Protein AF-A0A382X9G5-F1 (afdb_monomer_lite)

Foldseek 3Di:
DQVLLVHPDDDPLVVVVVVPVVLSVVLCVVCSCLVVPPVLLVQLVVQLVCVVVCLVVPPDDDPPDPVSCVVVVQDPVNVVVVVVVCSSVSSSVSSVVSSVVVSCVVVVNPDDPDPDD

pLDDT: mean 85.25, std 8.28, range [45.66, 96.69]

Sequence (117 aa):
IAGVLELDRPPDLYRSLAYFPKFLGHVWAEIRELQAYPEFRRRARALYYYSKSGSRFLASPLSANNLVLGRLGITADSISKIRECLEEELLQTATMMMHVEAMRLAIGINTREVVNK

Secondary structure (DSSP, 8-state):
-GGGTT-SS--HHHHHHTTSHHHHHHHHHHHGGGGGSHHHHHHHHHHHHHHHHHGGG-SS----SHHHHHHTT--HHHHHHHHHHHHHHHHHHHHHHHHHHHHHHHTT--S------

Structure (mmCIF, N/CA/C/O backbone):
data_AF-A0A382X9G5-F1
#
_entry.id   AF-A0A382X9G5-F1
#
loop_
_atom_site.group_PDB
_atom_site.id
_atom_site.type_symbol
_atom_site.label_atom_id
_atom_site.label_alt_id
_atom_site.label_comp_id
_atom_site.label_asym_id
_atom_site.label_entity_id
_atom_site.label_seq_id
_atom_site.pdbx_PDB_ins_code
_atom_site.Cartn_x
_atom_site.Cartn_y
_atom_site.Cartn_z
_atom_site.occupancy
_atom_site.B_iso_or_equiv
_atom_site.auth_seq_id
_atom_site.auth_comp_id
_atom_site.auth_asym_id
_atom_site.auth_atom_id
_atom_site.pdbx_PDB_model_num
ATOM 1 N N . ILE A 1 1 ? 15.095 -4.179 -1.581 1.00 78.38 1 ILE A N 1
ATOM 2 C CA . ILE A 1 1 ? 13.694 -3.694 -1.653 1.00 78.38 1 ILE A CA 1
ATOM 3 C C . ILE A 1 1 ? 13.306 -3.025 -0.340 1.00 78.38 1 ILE A C 1
ATOM 5 O O . ILE A 1 1 ? 13.215 -1.811 -0.352 1.00 78.38 1 ILE A O 1
ATOM 9 N N . ALA A 1 2 ? 13.191 -3.754 0.779 1.00 77.62 2 ALA A N 1
ATOM 10 C CA . ALA A 1 2 ? 12.808 -3.183 2.083 1.00 77.62 2 ALA A CA 1
ATOM 11 C C . ALA A 1 2 ? 13.634 -1.946 2.488 1.00 77.62 2 ALA A C 1
ATOM 13 O O . ALA A 1 2 ? 13.067 -0.883 2.681 1.00 77.62 2 ALA A O 1
ATOM 14 N N . GLY A 1 3 ? 14.970 -2.040 2.453 1.00 74.94 3 GLY A N 1
ATOM 15 C CA . GLY A 1 3 ? 15.842 -0.907 2.795 1.00 74.94 3 GLY A CA 1
ATOM 16 C C . GLY A 1 3 ? 15.760 0.311 1.861 1.00 74.94 3 GLY A C 1
ATOM 17 O O . GLY A 1 3 ? 16.078 1.406 2.290 1.00 74.94 3 GLY A O 1
ATOM 18 N N . VAL A 1 4 ? 15.306 0.156 0.610 1.00 74.50 4 VAL A N 1
ATOM 19 C CA . VAL A 1 4 ? 15.068 1.302 -0.303 1.00 74.50 4 VAL A CA 1
ATOM 20 C C . VAL A 1 4 ? 13.730 1.973 0.001 1.00 74.50 4 VAL A C 1
ATOM 22 O O . VAL A 1 4 ? 13.551 3.150 -0.273 1.00 74.50 4 VAL A O 1
ATOM 25 N N . LEU A 1 5 ? 12.783 1.214 0.551 1.00 71.62 5 LEU A N 1
ATOM 26 C CA . LEU A 1 5 ? 11.482 1.719 0.974 1.00 71.62 5 LEU A CA 1
ATOM 27 C C . LEU A 1 5 ? 11.487 2.188 2.435 1.00 71.62 5 LEU A C 1
ATOM 29 O O . LEU A 1 5 ? 10.429 2.562 2.922 1.00 71.62 5 LEU A O 1
ATOM 33 N N . GLU A 1 6 ? 12.642 2.141 3.111 1.00 76.81 6 GLU A N 1
ATOM 34 C CA . GLU A 1 6 ? 12.788 2.442 4.543 1.00 76.81 6 GLU A CA 1
ATOM 35 C C . GLU A 1 6 ? 11.855 1.585 5.419 1.00 76.81 6 GLU A C 1
ATOM 37 O O . GLU A 1 6 ? 11.205 2.063 6.341 1.00 76.81 6 GLU A O 1
ATOM 42 N N . LEU A 1 7 ? 11.783 0.288 5.099 1.00 74.62 7 LEU A N 1
ATOM 43 C CA . LEU A 1 7 ? 10.924 -0.690 5.764 1.00 74.62 7 LEU A CA 1
ATOM 44 C C . LEU A 1 7 ? 11.714 -1.805 6.442 1.00 74.62 7 LEU A C 1
ATOM 46 O O . LEU A 1 7 ? 12.701 -2.298 5.889 1.00 74.62 7 LEU A O 1
ATOM 50 N N . ASP A 1 8 ? 11.182 -2.304 7.560 1.00 77.81 8 ASP A N 1
ATOM 51 C CA . ASP A 1 8 ? 11.739 -3.449 8.295 1.00 77.81 8 ASP A CA 1
ATOM 52 C C . ASP A 1 8 ? 11.680 -4.757 7.495 1.00 77.81 8 ASP A C 1
ATOM 54 O O . ASP A 1 8 ? 12.521 -5.645 7.643 1.00 77.81 8 AS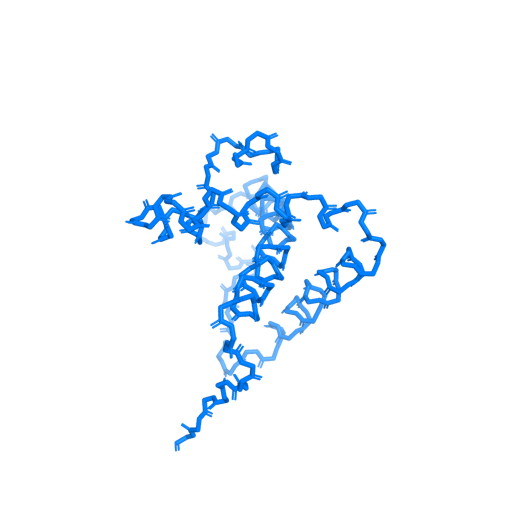P A O 1
ATOM 58 N N . ARG A 1 9 ? 10.676 -4.899 6.622 1.00 79.25 9 ARG A N 1
ATOM 59 C CA . ARG A 1 9 ? 10.468 -6.100 5.803 1.00 79.25 9 ARG A CA 1
ATOM 60 C C . ARG A 1 9 ? 10.017 -5.760 4.385 1.00 79.25 9 ARG A C 1
ATOM 62 O O . ARG A 1 9 ? 9.351 -4.746 4.181 1.00 79.25 9 ARG A O 1
ATOM 69 N N . PRO A 1 10 ? 10.339 -6.603 3.380 1.00 80.94 10 PRO A N 1
ATOM 70 C CA . PRO A 1 10 ? 9.815 -6.417 2.036 1.00 80.94 10 PRO A CA 1
ATOM 71 C C . PRO A 1 10 ? 8.287 -6.504 2.068 1.00 80.94 10 PRO A C 1
ATOM 73 O O . PRO A 1 10 ? 7.759 -7.461 2.639 1.00 80.94 10 PRO A O 1
ATOM 76 N N . PRO A 1 11 ? 7.575 -5.560 1.445 1.00 78.25 11 PRO A N 1
ATOM 77 C CA . PRO A 1 11 ? 6.124 -5.602 1.448 1.00 78.25 11 PRO A CA 1
ATOM 78 C C . PRO A 1 11 ? 5.541 -6.812 0.727 1.00 78.25 11 PRO A C 1
ATOM 80 O O . PRO A 1 11 ? 6.136 -7.340 -0.219 1.00 78.25 11 PRO A O 1
ATOM 83 N N . ASP A 1 12 ? 4.329 -7.194 1.123 1.00 80.44 12 ASP A N 1
ATOM 84 C CA . ASP A 1 12 ? 3.681 -8.424 0.661 1.00 80.44 12 ASP A CA 1
ATOM 85 C C . ASP A 1 12 ? 3.481 -8.477 -0.861 1.00 80.44 12 ASP A C 1
ATOM 87 O O . ASP A 1 12 ? 3.652 -9.538 -1.459 1.00 80.44 12 ASP A O 1
ATOM 91 N N . LEU A 1 13 ? 3.241 -7.333 -1.514 1.00 77.19 13 LEU A N 1
ATOM 92 C CA . LEU A 1 13 ? 3.134 -7.249 -2.978 1.00 77.19 13 LEU A CA 1
ATOM 93 C C . LEU A 1 13 ? 4.445 -7.590 -3.709 1.00 77.19 13 LEU A C 1
ATOM 95 O O . LEU A 1 13 ? 4.408 -8.143 -4.801 1.00 77.19 13 LEU A O 1
ATOM 99 N N . TYR A 1 14 ? 5.614 -7.299 -3.130 1.00 81.00 14 TYR A N 1
ATOM 100 C CA . TYR A 1 14 ? 6.889 -7.746 -3.713 1.00 81.00 14 TYR A CA 1
ATOM 101 C C . TYR A 1 14 ? 7.204 -9.184 -3.333 1.00 81.00 14 TYR A C 1
ATOM 103 O O . TYR A 1 14 ? 7.815 -9.911 -4.114 1.00 81.00 14 TYR A O 1
ATOM 111 N N . ARG A 1 15 ? 6.787 -9.608 -2.134 1.00 85.00 15 ARG A N 1
ATOM 112 C CA . ARG A 1 15 ? 6.946 -10.994 -1.688 1.00 85.00 15 ARG A CA 1
ATOM 113 C C . ARG A 1 15 ? 6.153 -11.956 -2.568 1.00 85.00 15 ARG A C 1
ATOM 115 O O . ARG A 1 15 ? 6.670 -13.023 -2.877 1.00 85.00 15 ARG A O 1
ATOM 122 N N . SER A 1 16 ? 4.961 -11.578 -3.031 1.00 82.25 16 SER A N 1
ATOM 123 C CA . SER A 1 16 ? 4.186 -12.394 -3.977 1.00 82.25 16 SER A CA 1
ATOM 124 C C . SER A 1 16 ? 4.871 -12.532 -5.343 1.00 82.25 16 SER A C 1
ATOM 126 O O . SER A 1 16 ? 4.722 -13.557 -6.000 1.00 82.25 16 SER A O 1
ATOM 128 N N . LEU A 1 17 ? 5.688 -11.554 -5.747 1.00 81.06 17 LEU A N 1
ATOM 129 C CA . LEU A 1 17 ? 6.484 -11.598 -6.979 1.00 81.06 17 LEU A CA 1
ATOM 130 C C . LEU A 1 17 ? 7.846 -12.282 -6.808 1.00 81.06 17 LEU A C 1
ATOM 132 O O . LEU A 1 17 ? 8.531 -12.537 -7.799 1.00 81.06 17 LEU A O 1
ATOM 136 N N . ALA A 1 18 ? 8.244 -12.621 -5.579 1.00 84.81 18 ALA A N 1
ATOM 137 C CA . ALA A 1 18 ? 9.530 -13.260 -5.306 1.00 84.81 18 ALA A CA 1
ATOM 138 C C . ALA A 1 18 ? 9.662 -14.654 -5.950 1.00 84.81 18 ALA A C 1
ATOM 140 O O . ALA A 1 18 ? 10.782 -15.106 -6.180 1.00 84.81 18 ALA A O 1
ATOM 141 N N . TYR A 1 19 ? 8.544 -15.300 -6.310 1.00 86.81 19 TYR A N 1
ATOM 142 C CA . TYR A 1 19 ? 8.532 -16.53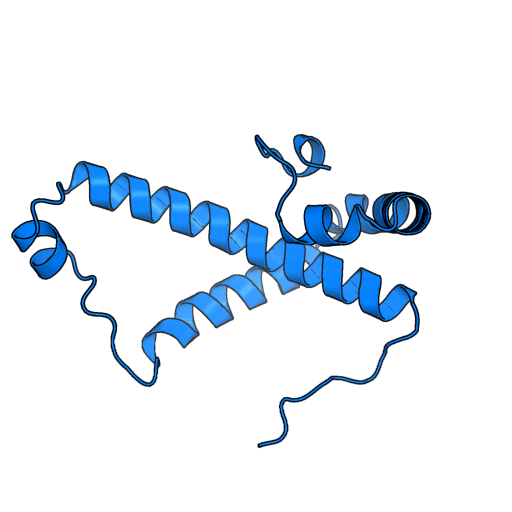0 -7.114 1.00 86.81 19 TYR A CA 1
ATOM 143 C C . TYR A 1 19 ? 9.137 -16.343 -8.518 1.00 86.81 19 TYR A C 1
ATOM 145 O O . TYR A 1 19 ? 9.586 -17.314 -9.124 1.00 86.81 19 TYR A O 1
ATOM 153 N N . PHE A 1 20 ? 9.209 -15.105 -9.020 1.00 87.81 20 PHE A N 1
ATOM 154 C CA . PHE A 1 20 ? 9.793 -14.751 -10.316 1.00 87.81 20 PHE A CA 1
ATOM 155 C C . PHE A 1 20 ? 11.023 -13.842 -10.136 1.00 87.81 20 PHE A C 1
ATOM 157 O O . PHE A 1 20 ? 11.012 -12.677 -10.542 1.00 87.81 20 PHE A O 1
ATOM 164 N N . PRO A 1 21 ? 12.127 -14.341 -9.549 1.00 87.38 21 PRO A N 1
ATOM 165 C CA . PRO A 1 21 ? 13.228 -13.495 -9.084 1.00 87.38 21 PRO A CA 1
ATOM 166 C C . PRO A 1 21 ? 13.955 -12.758 -10.215 1.00 87.38 21 PRO A C 1
ATOM 168 O O . PRO A 1 21 ? 14.365 -11.615 -10.031 1.00 87.38 21 PRO A O 1
ATOM 171 N N . LYS A 1 22 ? 14.081 -13.369 -11.404 1.00 89.19 22 LYS A N 1
ATOM 172 C CA . LYS A 1 22 ? 14.692 -12.712 -12.576 1.00 89.19 22 LYS A CA 1
ATOM 173 C C . LYS A 1 22 ? 13.860 -11.525 -13.057 1.00 89.19 22 LYS A C 1
ATOM 175 O O . LYS A 1 22 ? 14.403 -10.459 -13.325 1.00 89.19 22 LYS A O 1
ATOM 180 N N . PHE A 1 23 ? 12.543 -11.710 -13.130 1.00 86.44 23 PHE A N 1
ATOM 181 C CA . PHE A 1 23 ? 11.611 -10.652 -13.500 1.00 86.44 23 PHE A CA 1
ATOM 182 C C . PHE A 1 23 ? 11.647 -9.517 -12.477 1.00 86.44 23 PHE A C 1
ATOM 184 O O . PHE A 1 23 ? 11.881 -8.366 -12.842 1.00 86.44 23 PHE A O 1
ATOM 191 N N . LEU A 1 24 ? 11.499 -9.856 -11.193 1.00 86.31 24 LEU A N 1
ATOM 192 C CA . LEU A 1 24 ? 11.518 -8.875 -10.116 1.00 86.31 24 LEU A CA 1
ATOM 193 C C . LEU A 1 24 ? 12.842 -8.103 -10.087 1.00 86.31 24 LEU A C 1
ATOM 195 O O . LEU A 1 24 ? 12.817 -6.891 -9.925 1.00 86.31 24 LEU A O 1
ATOM 199 N N . GLY A 1 25 ? 13.981 -8.772 -10.289 1.00 87.19 25 GLY A N 1
ATOM 200 C CA . GLY A 1 25 ? 15.292 -8.126 -10.356 1.00 87.19 25 GLY A CA 1
ATOM 201 C C . GLY A 1 25 ? 15.401 -7.102 -11.488 1.00 87.19 25 GLY A C 1
ATOM 202 O O . GLY A 1 25 ? 15.833 -5.976 -11.241 1.00 87.19 25 GLY A O 1
ATOM 203 N N . HIS A 1 26 ? 14.967 -7.463 -12.700 1.00 86.81 26 HIS A N 1
ATOM 204 C CA . HIS A 1 26 ? 14.974 -6.548 -13.845 1.00 86.81 26 HIS A CA 1
ATOM 205 C C . HIS A 1 26 ? 14.042 -5.360 -13.638 1.00 86.81 26 HIS A C 1
ATOM 207 O O . HIS A 1 26 ? 14.467 -4.218 -13.767 1.00 86.81 26 HIS A O 1
ATOM 213 N N . VAL A 1 27 ? 12.789 -5.613 -13.263 1.00 85.50 27 VAL A N 1
ATOM 214 C CA . VAL A 1 27 ? 11.816 -4.534 -13.093 1.00 85.50 27 VAL A CA 1
ATOM 215 C C . VAL A 1 27 ? 12.188 -3.637 -11.920 1.00 85.50 27 VAL A C 1
ATOM 217 O O . VAL A 1 27 ? 12.075 -2.422 -12.027 1.00 85.50 27 VAL A O 1
ATOM 220 N N . TRP A 1 28 ? 12.693 -4.199 -10.818 1.00 86.81 28 TRP A N 1
ATOM 221 C CA . TRP A 1 28 ? 13.123 -3.421 -9.657 1.00 86.81 28 TRP A CA 1
ATOM 222 C C . TRP A 1 28 ? 14.225 -2.410 -9.989 1.00 86.81 28 TRP A C 1
ATOM 224 O O . TRP A 1 28 ? 14.203 -1.306 -9.445 1.00 86.81 28 TRP A O 1
ATOM 234 N N . ALA A 1 29 ? 15.164 -2.762 -10.874 1.00 85.44 29 ALA A N 1
ATOM 235 C CA . ALA A 1 29 ? 16.209 -1.841 -11.317 1.00 85.44 29 ALA A CA 1
ATOM 236 C C . ALA A 1 29 ? 15.625 -0.580 -11.976 1.00 85.44 29 ALA A C 1
ATOM 238 O O . ALA A 1 29 ? 16.134 0.512 -11.740 1.00 85.44 29 ALA A O 1
ATOM 239 N N . GLU A 1 30 ? 14.527 -0.730 -12.715 1.00 83.50 30 GLU A N 1
ATOM 240 C CA . GLU A 1 30 ? 13.832 0.368 -13.392 1.00 83.50 30 GLU A CA 1
ATOM 241 C C . GLU A 1 30 ? 12.933 1.161 -12.434 1.00 83.50 30 GLU A C 1
ATOM 243 O O . GLU A 1 30 ? 12.918 2.391 -12.436 1.00 83.50 30 GLU A O 1
ATOM 248 N N . ILE A 1 31 ? 12.164 0.469 -11.585 1.00 86.62 31 ILE A N 1
ATOM 249 C CA . ILE A 1 31 ? 11.106 1.127 -10.809 1.00 86.62 31 ILE A CA 1
ATOM 250 C C . ILE A 1 31 ? 11.587 1.758 -9.502 1.00 86.62 31 ILE A C 1
ATOM 252 O O . ILE A 1 31 ? 10.915 2.648 -8.987 1.00 86.62 31 ILE A O 1
ATOM 256 N N . ARG A 1 32 ? 12.725 1.328 -8.940 1.00 84.94 32 ARG A N 1
ATOM 257 C CA . ARG A 1 32 ? 13.185 1.822 -7.628 1.00 84.94 32 ARG A CA 1
ATOM 258 C C . ARG A 1 32 ? 13.438 3.333 -7.621 1.00 84.94 32 ARG A C 1
ATOM 260 O O . ARG A 1 32 ? 13.237 3.978 -6.599 1.00 84.94 32 ARG A O 1
ATOM 267 N N . GLU A 1 33 ? 13.822 3.888 -8.770 1.00 86.19 33 GLU A N 1
ATOM 268 C CA . GLU A 1 33 ? 14.109 5.314 -8.931 1.00 86.19 33 GLU A CA 1
ATOM 269 C C . GLU A 1 33 ? 12.835 6.141 -9.155 1.00 86.19 33 GLU A C 1
ATOM 271 O O . GLU A 1 33 ? 12.877 7.367 -9.066 1.00 86.19 33 GLU A O 1
ATOM 276 N N . LEU A 1 34 ? 11.673 5.512 -9.400 1.00 85.56 34 LEU A N 1
ATOM 277 C CA . LEU A 1 34 ? 10.416 6.225 -9.666 1.00 85.56 34 LEU A CA 1
ATOM 278 C C . LEU A 1 34 ? 10.027 7.173 -8.529 1.00 85.56 34 LEU A C 1
ATOM 280 O O . LEU A 1 34 ? 9.438 8.226 -8.775 1.00 85.56 34 LEU A O 1
ATOM 284 N N . GLN A 1 35 ? 10.417 6.862 -7.293 1.00 80.81 35 GLN A N 1
ATOM 285 C CA . GLN A 1 35 ? 10.197 7.746 -6.152 1.00 80.81 35 GLN A CA 1
ATOM 286 C C . GLN A 1 35 ? 10.892 9.106 -6.290 1.00 80.81 35 GLN A C 1
ATOM 288 O O . GLN A 1 35 ? 10.390 10.088 -5.739 1.00 80.81 35 GLN A O 1
ATOM 293 N N . ALA A 1 36 ? 11.983 9.210 -7.056 1.00 86.00 36 ALA A N 1
ATOM 294 C CA . ALA A 1 36 ? 12.661 10.472 -7.341 1.00 86.00 36 ALA A CA 1
ATOM 295 C C . ALA A 1 36 ? 11.853 11.375 -8.294 1.00 86.00 36 ALA A C 1
ATOM 297 O O . ALA A 1 36 ? 12.011 12.601 -8.265 1.00 86.00 36 ALA A O 1
ATOM 298 N N . TYR A 1 37 ? 10.901 10.822 -9.053 1.00 89.88 37 TYR A N 1
ATOM 299 C CA . TYR A 1 37 ? 10.110 11.566 -10.031 1.00 89.88 37 TYR A CA 1
ATOM 300 C C . TYR A 1 37 ? 8.901 12.267 -9.375 1.00 89.88 37 TYR A C 1
ATOM 302 O O . TYR A 1 37 ? 8.042 11.608 -8.778 1.00 89.88 37 TYR A O 1
ATOM 310 N N . PRO A 1 38 ? 8.764 13.604 -9.509 1.00 91.44 38 PRO A N 1
ATOM 311 C CA . PRO A 1 38 ? 7.672 14.358 -8.881 1.00 91.44 38 PRO A CA 1
ATOM 312 C C . PRO A 1 38 ? 6.271 13.877 -9.274 1.00 91.44 38 PRO A C 1
ATOM 314 O O . PRO A 1 38 ? 5.383 13.784 -8.428 1.00 91.44 38 PRO A O 1
ATOM 317 N N . GLU A 1 39 ? 6.082 13.527 -10.546 1.00 90.69 39 GLU A N 1
ATOM 318 C CA . GLU A 1 39 ? 4.804 13.052 -11.084 1.00 90.69 39 GLU A CA 1
ATOM 319 C C . GLU A 1 39 ? 4.357 11.727 -10.466 1.00 90.69 39 GLU A C 1
ATOM 321 O O . GLU A 1 39 ? 3.181 11.546 -10.139 1.00 90.69 39 GLU A O 1
ATOM 326 N N . PHE A 1 40 ? 5.308 10.824 -10.238 1.00 89.88 40 PHE A N 1
ATOM 327 C CA . PHE A 1 40 ? 5.048 9.559 -9.571 1.00 89.88 40 PHE A CA 1
ATOM 328 C C . PHE A 1 40 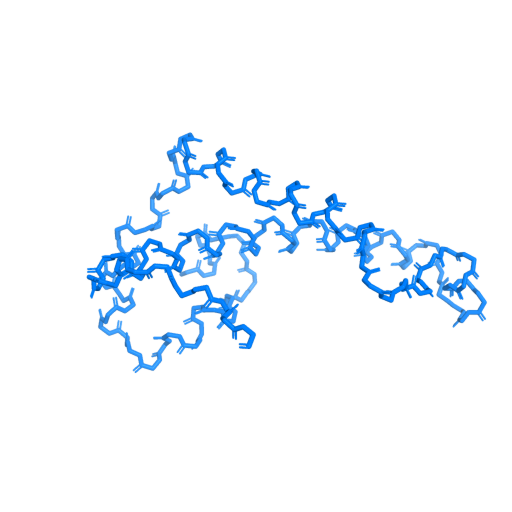? 4.600 9.789 -8.122 1.00 89.88 40 PHE A C 1
ATOM 330 O O . PHE A 1 40 ? 3.533 9.316 -7.721 1.00 89.88 40 PHE A O 1
ATOM 337 N N . ARG A 1 41 ? 5.336 10.617 -7.362 1.00 89.06 41 ARG A N 1
ATOM 338 C CA . ARG A 1 41 ? 4.956 10.990 -5.986 1.00 89.06 41 ARG A CA 1
ATOM 339 C C . ARG A 1 41 ? 3.584 11.657 -5.926 1.00 89.06 41 ARG A C 1
ATOM 341 O O . ARG A 1 41 ? 2.798 11.370 -5.024 1.00 89.06 41 ARG A O 1
ATOM 348 N N . ARG A 1 42 ? 3.274 12.532 -6.888 1.00 92.62 42 ARG A N 1
ATOM 349 C CA . ARG A 1 42 ? 1.970 13.200 -6.983 1.00 92.62 42 ARG A CA 1
ATOM 350 C C . ARG A 1 42 ? 0.839 12.188 -7.158 1.00 92.62 42 ARG A C 1
ATOM 352 O O . ARG A 1 42 ? -0.157 12.278 -6.447 1.00 92.62 42 ARG A O 1
ATOM 359 N N . ARG A 1 43 ? 0.995 11.214 -8.061 1.00 91.31 43 ARG A N 1
ATOM 360 C CA . ARG A 1 43 ? -0.012 10.165 -8.295 1.00 91.31 43 ARG A CA 1
ATOM 361 C C . ARG A 1 43 ? -0.180 9.233 -7.096 1.00 91.31 43 ARG A C 1
ATOM 363 O O . ARG A 1 43 ? -1.315 8.968 -6.714 1.00 91.31 43 ARG A O 1
ATOM 370 N N . ALA A 1 44 ? 0.912 8.811 -6.457 1.00 89.69 44 ALA A N 1
ATOM 371 C CA . ALA A 1 44 ? 0.848 8.006 -5.235 1.00 89.69 44 ALA A CA 1
ATOM 372 C C . ALA A 1 44 ? 0.096 8.743 -4.108 1.00 89.69 44 ALA A C 1
ATOM 374 O O . ALA A 1 44 ? -0.804 8.182 -3.485 1.00 89.69 44 ALA A O 1
ATOM 375 N N . ARG A 1 45 ? 0.382 10.039 -3.903 1.00 91.31 45 ARG A N 1
ATOM 376 C CA . ARG A 1 45 ? -0.359 10.877 -2.941 1.00 91.31 45 ARG A CA 1
ATOM 377 C C . ARG A 1 45 ? -1.831 11.035 -3.315 1.00 91.31 45 ARG A C 1
ATOM 379 O O . ARG A 1 45 ? -2.684 10.982 -2.435 1.00 91.31 45 ARG A O 1
ATOM 386 N N . ALA A 1 46 ? -2.140 11.223 -4.597 1.00 92.38 46 ALA A N 1
ATOM 387 C CA . ALA A 1 46 ? -3.521 11.311 -5.059 1.00 92.38 46 ALA A CA 1
ATOM 388 C C . ALA A 1 46 ? -4.294 10.020 -4.750 1.00 92.38 46 ALA A C 1
ATOM 390 O O . ALA A 1 46 ? -5.405 10.097 -4.232 1.00 92.38 46 ALA A O 1
ATOM 391 N N . LEU A 1 47 ? -3.686 8.850 -4.982 1.00 90.81 47 LEU A N 1
ATOM 392 C CA . LEU A 1 47 ? -4.273 7.557 -4.630 1.00 90.81 47 LEU A CA 1
ATOM 393 C C . LEU A 1 47 ? -4.493 7.426 -3.115 1.00 90.81 47 LEU A C 1
ATOM 395 O O . LEU A 1 47 ? -5.578 7.034 -2.696 1.00 90.81 47 LEU A O 1
ATOM 399 N N . TYR A 1 48 ? -3.518 7.825 -2.292 1.00 91.38 48 TYR A N 1
ATOM 400 C CA . TYR A 1 48 ? -3.668 7.863 -0.832 1.00 91.38 48 TYR A CA 1
ATOM 401 C C . TYR A 1 48 ? -4.884 8.699 -0.397 1.00 91.38 48 TYR A C 1
ATOM 403 O O . TYR A 1 48 ? -5.751 8.211 0.332 1.00 91.38 48 TYR A O 1
ATOM 411 N N . TYR A 1 49 ? -4.987 9.946 -0.868 1.00 91.31 49 TYR A N 1
ATOM 412 C CA . TYR A 1 49 ? -6.085 10.837 -0.479 1.00 91.31 49 TYR A CA 1
ATOM 413 C C . TYR A 1 49 ? -7.435 10.390 -1.036 1.00 91.31 49 TYR A C 1
ATOM 415 O O . TYR A 1 49 ? -8.452 10.547 -0.354 1.00 91.31 49 TYR A O 1
ATOM 423 N N . TYR A 1 50 ? -7.447 9.815 -2.240 1.00 90.44 50 TYR A N 1
ATOM 424 C CA . TYR A 1 50 ? -8.638 9.223 -2.835 1.00 90.44 50 TYR A CA 1
ATOM 425 C C . TYR A 1 50 ? -9.160 8.074 -1.968 1.00 90.44 50 TYR A C 1
ATOM 427 O O . TYR A 1 50 ? -10.315 8.110 -1.548 1.00 90.44 50 TYR A O 1
ATOM 435 N N . SER A 1 51 ? -8.300 7.120 -1.600 1.00 88.38 51 SER A N 1
ATOM 436 C CA . SER A 1 51 ? -8.661 5.990 -0.736 1.00 88.38 51 SER A CA 1
ATOM 437 C C . SER A 1 51 ? -9.103 6.441 0.661 1.00 88.38 51 SER A C 1
ATOM 439 O O . SER A 1 51 ? -10.133 5.987 1.163 1.00 88.38 51 SER A O 1
ATOM 441 N N . LYS A 1 52 ? -8.381 7.389 1.278 1.00 88.88 52 LYS A N 1
ATOM 442 C CA . LYS A 1 52 ? -8.724 7.945 2.601 1.00 88.88 52 LYS A CA 1
ATOM 443 C C . LYS A 1 52 ? -10.066 8.676 2.599 1.00 88.88 52 LYS A C 1
ATOM 445 O O . LYS A 1 52 ? -10.812 8.592 3.568 1.00 88.88 52 LYS A O 1
ATOM 450 N N . SER A 1 53 ? -10.379 9.403 1.530 1.00 89.12 53 SER A N 1
ATOM 451 C CA . SER A 1 53 ? -11.663 10.101 1.402 1.00 89.12 53 SER A CA 1
ATOM 452 C C . SER A 1 53 ? -12.797 9.132 1.078 1.00 89.12 53 SER A C 1
ATOM 454 O O . SER A 1 53 ? -13.884 9.248 1.641 1.00 89.12 53 SER A O 1
ATOM 456 N N . GLY A 1 54 ? -12.535 8.151 0.211 1.00 86.69 54 GLY A N 1
ATOM 457 C CA . GLY A 1 54 ? -13.498 7.140 -0.216 1.00 86.69 54 GLY A CA 1
ATOM 458 C C . GLY A 1 54 ? -13.959 6.219 0.913 1.00 86.69 54 GLY A C 1
ATOM 459 O O . GLY A 1 54 ? -15.127 5.842 0.946 1.00 86.69 54 GLY A O 1
ATOM 460 N N . SER A 1 55 ? -13.095 5.925 1.892 1.00 85.06 55 SER A N 1
ATOM 461 C CA . SER A 1 55 ? -13.441 5.075 3.045 1.00 85.06 55 SER A CA 1
ATOM 462 C C . SER A 1 55 ? -14.572 5.635 3.922 1.00 85.06 55 SER A C 1
ATOM 464 O O . SER A 1 55 ? -15.184 4.900 4.693 1.00 85.06 55 SER A O 1
ATOM 466 N N . ARG A 1 56 ? -14.913 6.922 3.780 1.00 83.88 56 ARG A N 1
ATOM 467 C CA . ARG A 1 56 ? -16.082 7.533 4.435 1.00 83.88 56 ARG A CA 1
ATOM 468 C C . ARG A 1 56 ? -17.413 7.044 3.864 1.00 83.88 56 ARG A C 1
ATOM 470 O O . ARG A 1 56 ? -18.433 7.165 4.531 1.00 83.88 56 ARG A O 1
ATOM 477 N N . PHE A 1 57 ? -17.395 6.509 2.646 1.00 85.62 57 PHE A N 1
ATOM 478 C CA . PHE A 1 57 ? -18.571 6.086 1.888 1.00 85.62 57 PHE A CA 1
ATOM 479 C C . PHE A 1 57 ? -18.641 4.563 1.730 1.00 85.62 57 PHE A C 1
ATOM 481 O O . PHE A 1 57 ? -19.216 4.060 0.766 1.00 85.62 57 PHE A O 1
ATOM 488 N N . LEU A 1 58 ? -18.030 3.812 2.653 1.00 82.44 58 LEU A N 1
ATOM 489 C CA . LEU A 1 58 ? -18.158 2.356 2.674 1.00 82.44 58 LEU A CA 1
ATOM 490 C C . LEU A 1 58 ? -19.635 1.959 2.773 1.00 82.44 58 LEU A C 1
ATOM 492 O O . LEU A 1 58 ? -20.385 2.520 3.571 1.00 82.44 58 LEU A O 1
ATOM 496 N N . ALA A 1 59 ? -20.031 0.954 1.986 1.00 86.31 59 ALA A N 1
ATOM 497 C CA . ALA A 1 59 ? -21.409 0.463 1.943 1.00 86.31 59 ALA A CA 1
ATOM 498 C C . ALA A 1 59 ? -21.916 -0.000 3.320 1.00 86.31 59 ALA A C 1
ATOM 500 O O . ALA A 1 59 ? -23.094 0.152 3.631 1.00 86.31 59 ALA A O 1
ATOM 501 N N . SER A 1 60 ? -21.012 -0.527 4.151 1.00 85.62 60 SER A N 1
ATOM 502 C CA . SER A 1 60 ? -21.261 -0.801 5.562 1.00 85.62 60 SER A CA 1
ATOM 503 C C . SER A 1 60 ? -20.327 0.063 6.412 1.00 85.62 60 SER A C 1
ATOM 505 O O . SER A 1 60 ? -19.106 -0.092 6.303 1.00 85.62 60 SER A O 1
ATOM 507 N N . PRO A 1 61 ? -20.858 0.950 7.272 1.00 80.88 61 PRO A N 1
ATOM 508 C CA . PRO A 1 61 ? -20.040 1.726 8.191 1.00 80.88 61 PRO A CA 1
ATOM 509 C C . PRO A 1 61 ? -19.253 0.817 9.140 1.00 80.88 61 PRO A C 1
ATOM 511 O O . PRO A 1 61 ? -19.788 -0.155 9.674 1.00 80.88 61 PRO A O 1
ATOM 514 N N . LEU A 1 62 ? -17.990 1.159 9.395 1.00 83.88 62 LEU A N 1
ATOM 515 C CA . LEU A 1 62 ? -17.172 0.486 10.402 1.00 83.88 62 LEU A CA 1
ATOM 516 C C . LEU A 1 62 ? -17.384 1.151 11.767 1.00 83.88 62 LEU A C 1
ATOM 518 O O . LEU A 1 62 ? -17.154 2.351 11.931 1.00 83.88 62 LEU A O 1
ATOM 522 N N . SER A 1 63 ? -17.777 0.378 12.780 1.00 84.69 63 SER A N 1
ATOM 523 C CA . SER A 1 63 ? -17.921 0.857 14.163 1.00 84.69 63 SER A CA 1
ATOM 524 C C . SER A 1 63 ? -16.570 0.928 14.890 1.00 84.69 63 SER A C 1
ATOM 526 O O . SER A 1 63 ? -16.375 0.295 15.918 1.00 84.69 63 SER A O 1
ATOM 528 N N . ALA A 1 64 ? -15.628 1.707 14.356 1.00 86.06 64 ALA A N 1
ATOM 529 C CA . ALA A 1 64 ? -14.258 1.825 14.870 1.00 86.06 64 ALA A CA 1
ATOM 530 C C . ALA A 1 64 ? -13.928 3.237 15.401 1.00 86.06 64 ALA A C 1
ATOM 532 O O . ALA A 1 64 ? -12.796 3.705 15.309 1.00 86.06 64 ALA A O 1
ATOM 533 N N . ASN A 1 65 ? -14.922 3.958 15.931 1.00 90.06 65 ASN A N 1
ATOM 534 C CA . ASN A 1 65 ? -14.693 5.275 16.535 1.00 90.06 65 ASN A CA 1
ATOM 535 C C . ASN A 1 65 ? -14.150 5.165 17.973 1.00 90.06 65 ASN A C 1
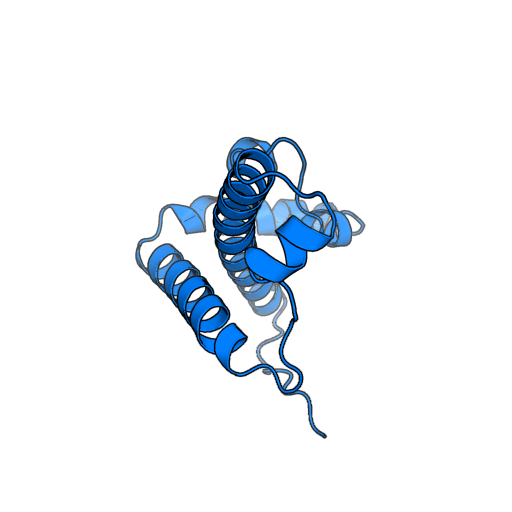ATOM 537 O O . ASN A 1 65 ? -14.301 4.136 18.630 1.00 90.06 65 ASN A O 1
ATOM 541 N N . ASN A 1 66 ? -13.569 6.255 18.485 1.00 93.00 66 ASN A N 1
ATOM 542 C CA . ASN A 1 66 ? -12.911 6.280 19.798 1.00 93.00 66 ASN A CA 1
ATOM 543 C C . ASN A 1 66 ? -13.817 5.826 20.954 1.00 93.00 66 ASN A C 1
ATOM 545 O O . ASN A 1 66 ? -13.329 5.191 21.882 1.00 93.00 66 ASN A O 1
ATOM 549 N N . LEU A 1 67 ? -15.123 6.120 20.905 1.00 93.75 67 LEU A N 1
ATOM 550 C CA . LEU A 1 67 ? -16.065 5.695 21.945 1.00 93.75 67 LEU A CA 1
ATOM 551 C C . LEU A 1 67 ? -16.247 4.175 21.939 1.00 93.75 67 LEU A C 1
ATOM 553 O O . LEU A 1 67 ? -16.215 3.550 22.995 1.00 93.75 67 LEU A O 1
ATOM 557 N N . VAL A 1 68 ? -16.428 3.578 20.757 1.00 94.25 68 VAL A N 1
ATOM 558 C CA . VAL A 1 68 ? -16.589 2.123 20.619 1.00 94.25 68 VAL A CA 1
ATOM 559 C C . VAL A 1 68 ? -15.299 1.404 21.006 1.00 94.25 68 VAL A C 1
ATOM 561 O O . VAL A 1 68 ? -15.346 0.473 21.804 1.00 94.25 68 VAL A O 1
ATOM 564 N N . LEU A 1 69 ? -14.147 1.878 20.523 1.00 93.94 69 LEU A N 1
ATOM 565 C CA . LEU A 1 69 ? -12.846 1.298 20.870 1.00 93.94 69 LEU A CA 1
ATOM 566 C C . LEU A 1 69 ? -12.548 1.422 22.374 1.00 93.94 69 LEU A C 1
ATOM 568 O O . LEU A 1 69 ? -12.079 0.466 22.985 1.00 93.94 69 LEU A O 1
ATOM 572 N N . GLY A 1 70 ? -12.897 2.553 22.992 1.00 94.62 70 GLY A N 1
ATOM 573 C CA . GLY A 1 70 ? -12.751 2.752 24.434 1.00 94.62 70 GLY A CA 1
ATOM 574 C C . GLY A 1 70 ? -13.619 1.800 25.263 1.00 94.62 70 GLY A C 1
ATOM 575 O O . GLY A 1 70 ? -13.148 1.253 26.256 1.00 94.62 70 GLY A O 1
ATOM 576 N N . ARG A 1 71 ? -14.860 1.522 24.832 1.00 95.81 71 ARG A N 1
ATOM 577 C CA . ARG A 1 71 ? -15.729 0.512 25.475 1.00 95.81 71 ARG A CA 1
ATOM 578 C C . ARG A 1 71 ? -15.165 -0.907 25.383 1.00 95.81 71 ARG A C 1
ATOM 580 O O . ARG A 1 71 ? -15.471 -1.726 26.240 1.00 95.81 71 ARG A O 1
ATOM 587 N N . LEU A 1 72 ? -14.347 -1.184 24.369 1.00 95.38 72 LEU A N 1
ATOM 588 C CA . LEU A 1 72 ? -13.622 -2.446 24.205 1.00 95.38 72 LEU A CA 1
ATOM 589 C C . LEU A 1 72 ? -12.297 -2.483 24.990 1.00 95.38 72 LEU A C 1
ATOM 591 O O . LEU A 1 72 ? -11.547 -3.446 24.871 1.00 95.38 72 LEU A O 1
ATOM 595 N N . GLY A 1 73 ? -11.996 -1.452 25.786 1.00 96.00 73 GLY A N 1
ATOM 596 C CA . GLY A 1 73 ? -10.787 -1.382 26.607 1.00 96.00 73 GLY A CA 1
ATOM 597 C C . GLY A 1 73 ? -9.540 -0.895 25.865 1.00 96.00 73 GLY A C 1
ATOM 598 O O . GLY A 1 73 ? -8.448 -0.941 26.428 1.00 96.00 73 GLY A O 1
ATOM 599 N N . ILE A 1 74 ? -9.668 -0.407 24.627 1.00 95.62 74 ILE A N 1
ATOM 600 C CA . ILE A 1 74 ? -8.528 0.156 23.897 1.00 95.62 74 ILE A CA 1
ATOM 601 C C . ILE A 1 74 ? -8.239 1.563 24.419 1.00 95.62 74 ILE A C 1
ATOM 603 O O . ILE A 1 74 ? -9.106 2.440 24.427 1.00 95.62 74 ILE A O 1
ATOM 607 N N . THR A 1 75 ? -6.998 1.786 24.845 1.00 96.38 75 THR A N 1
ATOM 608 C CA . THR A 1 75 ? -6.568 3.063 25.419 1.00 96.38 75 THR A CA 1
ATOM 609 C C . THR A 1 75 ? -6.381 4.134 24.344 1.00 96.38 75 THR A C 1
ATOM 611 O O . THR A 1 75 ? -6.085 3.836 23.186 1.00 96.38 75 THR A O 1
ATOM 614 N N . ALA A 1 76 ? -6.501 5.407 24.729 1.00 94.94 76 ALA A N 1
ATOM 615 C CA . ALA A 1 76 ? -6.277 6.529 23.815 1.00 94.94 76 ALA A CA 1
ATOM 616 C C . ALA A 1 76 ? -4.859 6.528 23.208 1.00 94.94 76 ALA A C 1
ATOM 618 O O . ALA A 1 76 ? -4.709 6.812 22.022 1.00 94.94 76 ALA A O 1
ATOM 619 N N . ASP A 1 77 ? -3.846 6.145 23.993 1.00 96.69 77 ASP A N 1
ATOM 620 C CA . ASP A 1 77 ? -2.462 5.981 23.527 1.00 96.69 77 ASP A CA 1
ATOM 621 C C . ASP A 1 77 ? -2.353 4.900 22.439 1.00 96.69 77 ASP A C 1
ATOM 623 O O . ASP A 1 77 ? -1.785 5.136 21.374 1.00 96.69 77 ASP A O 1
ATOM 627 N N . SER A 1 78 ? -2.988 3.740 22.650 1.00 95.94 78 SER A N 1
ATOM 628 C CA . SER A 1 78 ? -3.029 2.677 21.637 1.00 95.94 78 SER A CA 1
ATOM 629 C C . SER A 1 78 ? -3.760 3.126 20.371 1.00 95.94 78 SER A C 1
ATOM 631 O O . SER A 1 78 ? -3.299 2.845 19.269 1.00 95.94 78 SER A O 1
ATOM 633 N N . ILE A 1 79 ? -4.863 3.872 20.504 1.00 94.50 79 ILE A N 1
ATOM 634 C CA . ILE A 1 79 ? -5.584 4.433 19.351 1.00 94.50 79 ILE A CA 1
ATOM 635 C C . ILE A 1 79 ? -4.688 5.399 18.562 1.00 94.50 79 ILE A C 1
ATOM 637 O O . ILE A 1 79 ? -4.719 5.360 17.333 1.00 94.50 79 ILE A O 1
ATOM 641 N N . SER A 1 80 ? -3.894 6.246 19.229 1.00 94.81 80 SER A N 1
ATOM 642 C CA . SER A 1 80 ? -2.964 7.163 18.548 1.00 94.81 80 SER A CA 1
ATOM 643 C C . SER A 1 80 ? -1.918 6.397 17.746 1.00 94.81 80 SER A C 1
ATOM 645 O O . SER A 1 80 ? -1.802 6.603 16.541 1.00 94.81 80 SER A O 1
ATOM 647 N N . LYS A 1 81 ? -1.252 5.426 18.380 1.00 94.62 81 LYS A N 1
ATOM 648 C CA . LYS A 1 81 ? -0.233 4.586 17.733 1.00 94.62 81 LYS A CA 1
ATOM 649 C C . LYS A 1 81 ? -0.784 3.820 16.533 1.00 94.62 81 LYS A C 1
ATOM 651 O O . LYS A 1 81 ? -0.143 3.748 15.491 1.00 94.62 81 LYS A O 1
ATOM 656 N N . ILE A 1 82 ? -2.001 3.282 16.651 1.00 92.00 82 ILE A N 1
ATOM 657 C CA . ILE A 1 82 ? -2.676 2.604 15.536 1.00 92.00 82 ILE A CA 1
ATOM 658 C C . ILE A 1 82 ? -2.927 3.580 14.382 1.00 92.00 82 ILE A C 1
ATOM 660 O O . ILE A 1 82 ? -2.737 3.215 13.227 1.00 92.00 82 ILE A O 1
ATOM 664 N N . ARG A 1 83 ? -3.352 4.817 14.663 1.00 90.81 83 ARG A N 1
ATOM 665 C CA . ARG A 1 83 ? -3.591 5.823 13.617 1.00 90.81 83 ARG A CA 1
ATOM 666 C C . ARG A 1 83 ? -2.308 6.215 12.897 1.00 90.81 83 ARG A C 1
ATOM 668 O O . ARG A 1 83 ? -2.329 6.266 11.674 1.00 90.81 83 ARG A O 1
ATOM 675 N N . GLU A 1 84 ? -1.231 6.457 13.635 1.00 90.44 84 GLU A N 1
ATOM 676 C CA . GLU A 1 84 ? 0.087 6.774 13.071 1.00 90.44 84 GLU A CA 1
ATOM 677 C C . GLU A 1 84 ? 0.565 5.643 12.152 1.00 90.44 84 GLU A C 1
ATOM 679 O O . GLU A 1 84 ? 0.818 5.877 10.972 1.00 90.44 84 GLU A O 1
ATOM 684 N N . CYS A 1 85 ? 0.527 4.399 12.643 1.00 89.88 85 CYS A N 1
ATOM 685 C CA . CYS A 1 85 ? 0.860 3.214 11.852 1.00 89.88 85 CYS A CA 1
ATOM 686 C C . CYS A 1 85 ? -0.001 3.102 10.581 1.00 89.88 85 CYS A C 1
ATOM 688 O O . CYS A 1 85 ? 0.521 2.880 9.492 1.00 89.88 85 CYS A O 1
ATOM 690 N N . LEU A 1 86 ? -1.320 3.309 10.682 1.00 88.50 86 LEU A N 1
ATOM 691 C CA . LEU A 1 86 ? -2.205 3.274 9.514 1.00 88.50 86 LEU A CA 1
ATOM 692 C C . LEU A 1 86 ? -1.874 4.369 8.495 1.00 88.50 86 LEU A C 1
ATOM 694 O O . LEU A 1 86 ? -1.978 4.127 7.294 1.00 88.50 86 LEU A O 1
ATOM 698 N N . GLU A 1 87 ? -1.522 5.577 8.935 1.00 86.25 87 GLU A N 1
ATOM 699 C CA . GLU A 1 87 ? -1.185 6.667 8.018 1.00 86.25 87 GLU A CA 1
ATOM 700 C C . GLU A 1 87 ? 0.112 6.400 7.249 1.00 86.25 87 GLU A C 1
ATOM 702 O O . GLU A 1 87 ? 0.146 6.644 6.037 1.00 86.25 87 GLU A O 1
ATOM 707 N N . GLU A 1 88 ? 1.125 5.847 7.915 1.00 82.94 88 GLU A N 1
ATOM 708 C CA . GLU A 1 88 ? 2.391 5.434 7.301 1.00 82.94 88 GLU A CA 1
ATOM 709 C C . GLU A 1 88 ? 2.182 4.294 6.292 1.00 82.94 88 GLU A C 1
ATOM 711 O O . GLU A 1 88 ? 2.524 4.425 5.109 1.00 82.94 88 GLU A O 1
ATOM 716 N N . GLU A 1 89 ? 1.522 3.216 6.721 1.00 84.62 89 GLU A N 1
ATOM 717 C CA . GLU A 1 89 ? 1.282 2.018 5.908 1.00 84.62 89 GLU A CA 1
ATOM 718 C C . GLU A 1 89 ? 0.408 2.314 4.678 1.00 84.62 89 GLU A C 1
ATOM 720 O O . GLU A 1 89 ? 0.645 1.793 3.582 1.00 84.62 89 GLU A O 1
ATOM 725 N N . LEU A 1 90 ? -0.598 3.190 4.802 1.00 86.62 90 LEU A N 1
ATOM 726 C CA . LEU A 1 90 ? -1.469 3.555 3.679 1.00 86.62 90 LEU A CA 1
ATOM 727 C C . LEU A 1 90 ? -0.710 4.288 2.567 1.00 86.62 90 LEU A C 1
ATOM 729 O O . LEU A 1 90 ? -0.956 4.037 1.382 1.00 86.62 90 LEU A O 1
ATOM 733 N N . LEU A 1 91 ? 0.198 5.202 2.918 1.00 84.56 91 LEU A N 1
ATOM 734 C CA . LEU A 1 91 ? 0.976 5.944 1.924 1.00 84.56 91 LEU A CA 1
ATOM 735 C C . LEU A 1 91 ? 1.970 5.028 1.200 1.00 84.56 91 LEU A C 1
ATOM 737 O O . LEU A 1 91 ? 2.126 5.107 -0.026 1.00 84.56 91 LEU A O 1
ATOM 741 N N . GLN A 1 92 ? 2.612 4.132 1.947 1.00 83.50 92 GLN A N 1
ATOM 742 C CA . GLN A 1 92 ? 3.489 3.115 1.380 1.00 83.50 92 GLN A CA 1
ATOM 743 C C . GLN A 1 92 ? 2.703 2.186 0.454 1.00 83.50 92 GLN A C 1
ATOM 745 O O . GLN A 1 92 ? 3.114 1.968 -0.684 1.00 83.50 92 GLN A O 1
ATOM 750 N N . THR A 1 93 ? 1.518 1.734 0.870 1.00 86.38 93 THR A N 1
ATOM 751 C CA . THR A 1 93 ? 0.622 0.911 0.043 1.00 86.38 93 THR A CA 1
ATOM 752 C C . THR A 1 93 ? 0.269 1.597 -1.271 1.00 86.38 93 THR A C 1
ATOM 754 O O . THR A 1 93 ? 0.412 0.991 -2.333 1.00 86.38 93 THR A O 1
ATOM 757 N N . ALA A 1 94 ? -0.102 2.878 -1.241 1.00 88.06 94 ALA A N 1
ATOM 758 C CA . ALA A 1 94 ? -0.387 3.635 -2.459 1.00 88.06 94 ALA A CA 1
ATOM 759 C C . ALA A 1 94 ? 0.829 3.700 -3.402 1.00 88.06 94 ALA A C 1
ATOM 761 O O . ALA A 1 94 ? 0.699 3.522 -4.613 1.00 88.06 94 ALA A O 1
ATOM 762 N N . THR A 1 95 ? 2.027 3.893 -2.849 1.00 86.44 95 THR A N 1
ATOM 763 C CA . THR A 1 95 ? 3.285 3.879 -3.609 1.00 86.44 95 THR A CA 1
ATOM 764 C C . THR A 1 95 ? 3.549 2.514 -4.247 1.00 86.44 95 THR A C 1
ATOM 766 O O . THR A 1 95 ? 3.928 2.426 -5.415 1.00 86.44 95 THR A O 1
ATOM 769 N N . MET A 1 96 ? 3.296 1.430 -3.517 1.00 86.56 96 MET A N 1
ATOM 770 C CA . MET A 1 96 ? 3.472 0.073 -4.027 1.00 86.56 96 MET A CA 1
ATOM 771 C C . MET A 1 96 ? 2.479 -0.284 -5.122 1.00 86.56 96 MET A C 1
ATOM 773 O O . MET A 1 96 ? 2.872 -0.905 -6.105 1.00 86.56 96 MET A O 1
ATOM 777 N N . MET A 1 97 ? 1.219 0.136 -4.996 1.00 86.88 97 MET A N 1
ATOM 778 C CA . MET A 1 97 ? 0.232 -0.044 -6.061 1.00 86.88 97 MET A CA 1
ATOM 779 C C . MET A 1 97 ? 0.688 0.639 -7.355 1.00 86.88 97 MET A C 1
ATOM 781 O O . MET A 1 97 ? 0.557 0.061 -8.430 1.00 86.88 97 MET A O 1
ATOM 785 N N . MET A 1 98 ? 1.299 1.824 -7.258 1.00 88.12 98 MET A N 1
ATOM 786 C CA . MET A 1 98 ? 1.882 2.506 -8.416 1.00 88.12 98 MET A CA 1
ATOM 787 C C . MET A 1 98 ? 3.069 1.739 -9.020 1.00 88.12 98 MET A C 1
ATOM 789 O O . MET A 1 98 ? 3.197 1.686 -10.241 1.00 88.12 98 MET A O 1
ATOM 793 N N . HIS A 1 99 ? 3.924 1.123 -8.196 1.00 88.56 99 HIS A N 1
ATOM 794 C CA . HIS A 1 99 ? 4.994 0.250 -8.687 1.00 88.56 99 HIS A CA 1
ATOM 795 C C . HIS A 1 99 ? 4.439 -0.984 -9.398 1.00 88.56 99 HIS A C 1
ATOM 797 O O . HIS A 1 99 ? 4.865 -1.258 -10.514 1.00 88.56 99 HIS A O 1
ATOM 803 N N . VAL A 1 100 ? 3.468 -1.688 -8.807 1.00 84.94 100 VAL A N 1
ATOM 804 C CA . VAL A 1 100 ? 2.813 -2.853 -9.429 1.00 84.94 100 VAL A CA 1
ATOM 805 C C . VAL A 1 100 ? 2.177 -2.475 -10.765 1.00 84.94 100 VAL A C 1
ATOM 807 O O . VAL A 1 100 ? 2.344 -3.204 -11.738 1.00 84.94 100 VAL A O 1
ATOM 810 N N . GLU A 1 101 ? 1.527 -1.314 -10.852 1.00 85.75 101 GLU A N 1
ATOM 811 C CA . GLU A 1 101 ? 0.980 -0.810 -12.114 1.00 85.75 101 GLU A CA 1
ATOM 812 C C . GLU A 1 101 ? 2.079 -0.566 -13.161 1.00 85.75 101 GLU A C 1
ATOM 814 O O . GLU A 1 101 ? 1.920 -0.941 -14.321 1.00 85.75 101 GLU A O 1
ATOM 819 N N . ALA A 1 102 ? 3.228 -0.012 -12.763 1.00 85.06 102 ALA A N 1
ATOM 820 C CA . ALA A 1 102 ? 4.375 0.123 -13.659 1.00 85.06 102 ALA A CA 1
ATOM 821 C C . ALA A 1 102 ? 4.901 -1.248 -14.128 1.00 85.06 102 ALA A C 1
ATOM 823 O O . ALA A 1 102 ? 5.174 -1.421 -15.316 1.00 85.06 102 ALA A O 1
ATOM 824 N N . MET A 1 103 ? 4.979 -2.243 -13.233 1.00 85.12 103 MET A N 1
ATOM 825 C CA . MET A 1 103 ? 5.380 -3.609 -13.599 1.00 85.12 103 MET A CA 1
ATOM 826 C C . MET A 1 103 ? 4.400 -4.239 -14.593 1.00 85.12 103 MET A C 1
ATOM 828 O O . MET A 1 103 ? 4.825 -4.856 -15.567 1.00 85.12 103 MET A O 1
ATOM 832 N N . ARG A 1 104 ? 3.094 -4.065 -14.358 1.00 84.50 104 ARG A N 1
ATOM 833 C CA . ARG A 1 104 ? 2.008 -4.562 -15.213 1.00 84.50 104 ARG A CA 1
ATOM 834 C C . ARG A 1 104 ? 2.120 -4.003 -16.631 1.00 84.50 104 ARG A C 1
ATOM 836 O O . ARG A 1 104 ? 2.043 -4.754 -17.601 1.00 84.50 104 ARG A O 1
ATOM 843 N N . LEU A 1 105 ? 2.362 -2.699 -16.748 1.00 83.69 105 LEU A N 1
ATOM 844 C CA . LEU A 1 105 ? 2.575 -2.045 -18.037 1.00 83.69 105 LEU A CA 1
ATOM 845 C C . LEU A 1 105 ? 3.856 -2.538 -18.726 1.00 83.69 105 LEU A C 1
ATOM 847 O O . LEU A 1 105 ? 3.847 -2.746 -19.938 1.00 83.69 105 LEU A O 1
ATOM 851 N N . ALA A 1 106 ? 4.933 -2.778 -17.970 1.00 81.81 106 ALA A N 1
ATOM 852 C CA . ALA A 1 106 ? 6.202 -3.271 -18.511 1.00 81.81 106 ALA A CA 1
ATOM 853 C C . ALA A 1 106 ? 6.088 -4.670 -19.145 1.00 81.81 106 ALA A C 1
ATOM 855 O O . ALA A 1 106 ? 6.767 -4.951 -20.128 1.00 81.81 106 ALA A O 1
ATOM 856 N N . ILE A 1 107 ? 5.198 -5.530 -18.636 1.00 81.25 107 ILE A N 1
ATOM 857 C CA . ILE A 1 107 ? 4.905 -6.848 -19.231 1.00 81.25 107 ILE A CA 1
ATOM 858 C C . ILE A 1 107 ? 3.855 -6.796 -20.352 1.00 81.25 107 ILE A C 1
ATOM 860 O O . ILE A 1 107 ? 3.355 -7.832 -20.780 1.00 81.25 107 ILE A O 1
AT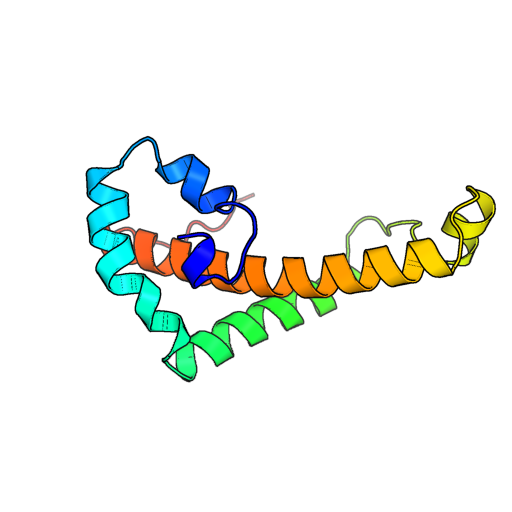OM 864 N N . GLY A 1 108 ? 3.511 -5.599 -20.837 1.00 82.81 108 GLY A N 1
ATOM 865 C CA . GLY A 1 108 ? 2.606 -5.405 -21.970 1.00 82.81 108 GLY A CA 1
ATOM 866 C C . GLY A 1 108 ? 1.118 -5.519 -21.630 1.00 82.81 108 GLY A C 1
ATOM 867 O O . GLY A 1 108 ? 0.285 -5.424 -22.530 1.00 82.81 108 GLY A O 1
ATOM 868 N N . ILE A 1 109 ? 0.754 -5.673 -20.352 1.00 85.06 109 ILE A N 1
ATOM 869 C CA . ILE A 1 109 ? -0.649 -5.677 -19.929 1.00 85.06 109 ILE A CA 1
ATOM 870 C C . ILE A 1 109 ? -1.092 -4.220 -19.789 1.00 85.06 109 ILE A C 1
ATOM 872 O O . ILE A 1 109 ? -0.842 -3.558 -18.784 1.00 85.06 109 ILE A O 1
ATOM 876 N N . ASN A 1 110 ? -1.743 -3.704 -20.828 1.00 83.12 110 ASN A N 1
ATOM 877 C CA . ASN A 1 110 ? -2.204 -2.316 -20.914 1.00 83.12 110 ASN A CA 1
ATOM 878 C C . ASN A 1 110 ? -3.733 -2.172 -20.791 1.00 83.12 110 ASN A C 1
ATOM 880 O O . ASN A 1 110 ? -4.232 -1.071 -20.551 1.00 83.12 110 ASN A O 1
ATOM 884 N N . THR A 1 111 ? -4.479 -3.272 -20.873 1.00 80.75 111 THR A N 1
ATOM 885 C CA . THR A 1 111 ? -5.923 -3.323 -20.636 1.00 80.75 111 THR A CA 1
ATOM 886 C C . THR A 1 111 ? -6.229 -3.087 -19.165 1.00 80.75 111 THR A C 1
ATOM 888 O O . THR A 1 111 ? -5.634 -3.705 -18.287 1.00 80.75 111 THR A O 1
ATOM 891 N N . ARG A 1 112 ? -7.150 -2.169 -18.867 1.00 69.69 112 ARG A N 1
ATOM 892 C CA . ARG A 1 112 ? -7.660 -2.011 -17.502 1.00 69.69 112 ARG A CA 1
ATOM 893 C C . ARG A 1 112 ? -8.646 -3.139 -17.239 1.00 69.69 112 ARG A C 1
ATOM 895 O O . ARG A 1 112 ? -9.694 -3.184 -17.877 1.00 69.69 112 ARG A O 1
ATOM 902 N N . GLU A 1 113 ? -8.315 -4.024 -16.310 1.00 64.19 113 GLU A N 1
ATOM 903 C CA . GLU A 1 113 ? -9.293 -4.959 -15.765 1.00 64.19 113 GLU A CA 1
ATOM 904 C C . GLU A 1 113 ? -10.257 -4.160 -14.892 1.00 64.19 113 GLU A C 1
ATOM 906 O O . GLU A 1 113 ? -9.941 -3.748 -13.777 1.00 64.19 113 GLU A O 1
ATOM 911 N N . VAL A 1 114 ? -11.423 -3.851 -15.450 1.00 64.62 114 VAL A N 1
ATOM 912 C CA . VAL A 1 114 ? -12.538 -3.320 -14.675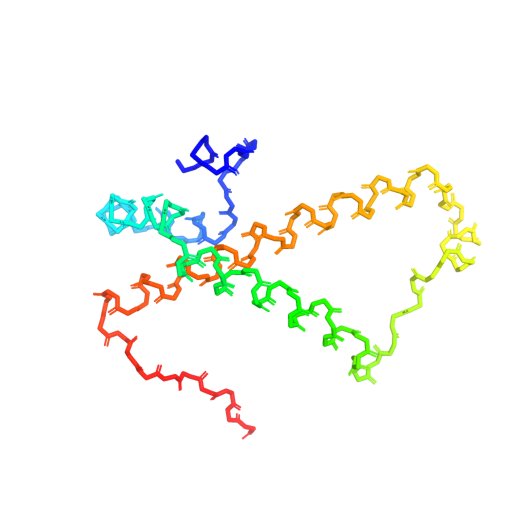 1.00 64.62 114 VAL A CA 1
ATOM 913 C C . VAL A 1 114 ? -13.310 -4.531 -14.180 1.00 64.62 114 VAL A C 1
ATOM 915 O O . VAL A 1 114 ? -13.632 -5.412 -14.975 1.00 64.62 114 VAL A O 1
ATOM 918 N N . VAL A 1 115 ? -13.582 -4.594 -12.875 1.00 61.53 115 VAL A N 1
ATOM 919 C CA . VAL A 1 115 ? -14.482 -5.611 -12.324 1.00 61.53 115 VAL A CA 1
ATOM 920 C C . VAL A 1 115 ? -15.840 -5.411 -12.992 1.00 61.53 115 VAL A C 1
ATOM 922 O O . VAL A 1 115 ? -16.575 -4.478 -12.664 1.00 61.53 115 VAL A O 1
ATOM 925 N N . ASN A 1 116 ? -16.139 -6.256 -13.972 1.00 47.97 116 ASN A N 1
ATOM 926 C CA . ASN A 1 116 ? -17.460 -6.332 -14.563 1.00 47.97 116 ASN A CA 1
ATOM 927 C C . ASN A 1 116 ? -18.342 -7.102 -13.577 1.00 47.97 116 ASN A C 1
ATOM 929 O O . ASN A 1 116 ? -17.925 -8.135 -13.052 1.00 47.97 116 ASN A O 1
ATOM 933 N N . LYS A 1 117 ? -19.508 -6.527 -13.270 1.00 45.66 117 LYS A N 1
ATOM 934 C CA . LYS A 1 117 ? -20.526 -7.163 -12.429 1.00 45.66 117 LYS A CA 1
ATOM 935 C C . LYS A 1 117 ? -21.010 -8.471 -13.038 1.00 45.66 117 LYS A C 1
ATOM 937 O O . LYS A 1 117 ? -21.108 -8.521 -14.284 1.00 45.66 117 LYS A O 1
#

Organism: NCBI:txid408172

Radius of gyration: 17.49 Å; chains: 1; bounding box: 38×31×49 Å